Protein AF-A0A6L9Z4B5-F1 (afdb_monomer)

pLDDT: mean 79.28, std 18.19, range [43.88, 97.5]

Secondary structure (DSSP, 8-state):
---------------TT---HHHHTT--TT--HHHHHHHHHHHHHHH-GGG-

Structure (mmCIF, N/CA/C/O backbone):
data_AF-A0A6L9Z4B5-F1
#
_entry.id   AF-A0A6L9Z4B5-F1
#
loop_
_atom_site.group_PDB
_atom_site.id
_atom_site.type_symbol
_atom_site.label_atom_id
_atom_site.label_alt_id
_atom_site.label_comp_id
_atom_site.label_asym_id
_atom_site.label_entity_id
_atom_site.label_seq_id
_atom_site.pdbx_PDB_ins_code
_atom_site.Cartn_x
_atom_site.Cartn_y
_atom_site.Cartn_z
_atom_site.occupancy
_atom_site.B_iso_or_equiv
_atom_site.auth_seq_id
_atom_site.auth_comp_id
_atom_site.auth_asym_id
_ato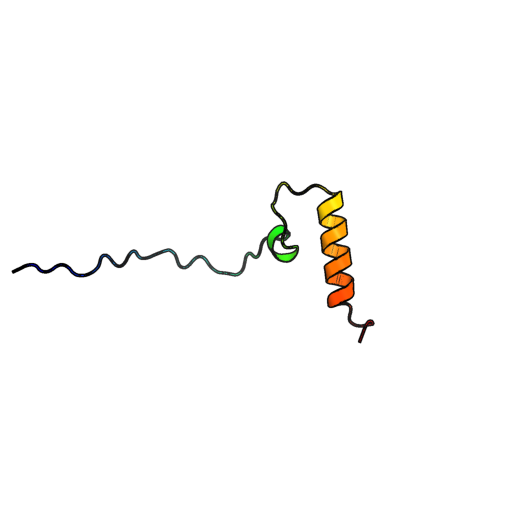m_site.auth_atom_id
_atom_site.pdbx_PDB_model_num
ATOM 1 N N . MET A 1 1 ? -45.870 -26.078 -19.658 1.00 43.88 1 MET A N 1
ATOM 2 C CA . MET A 1 1 ? -44.484 -26.296 -20.127 1.00 43.88 1 MET A CA 1
ATOM 3 C C . MET A 1 1 ? -43.698 -25.034 -19.831 1.00 43.88 1 MET A C 1
ATOM 5 O O . MET A 1 1 ? -44.026 -23.986 -20.367 1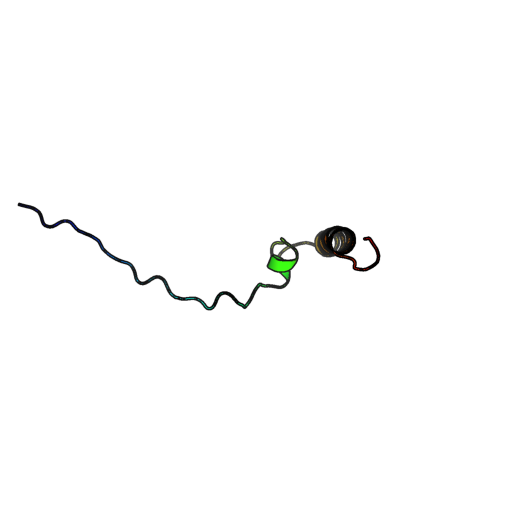.00 43.88 1 MET A O 1
ATOM 9 N N . ALA A 1 2 ? -42.792 -25.126 -18.861 1.00 44.78 2 ALA A N 1
ATOM 10 C CA . ALA A 1 2 ? -42.070 -24.008 -18.269 1.00 44.78 2 ALA A CA 1
ATOM 11 C C . ALA A 1 2 ? -41.052 -23.405 -19.244 1.00 44.78 2 ALA A C 1
ATOM 13 O O . ALA A 1 2 ? -40.319 -24.134 -19.909 1.00 44.78 2 ALA A O 1
ATOM 14 N N . GLN A 1 3 ? -40.984 -22.078 -19.283 1.00 53.38 3 GLN A N 1
ATOM 15 C CA . GLN A 1 3 ? -39.850 -21.350 -19.842 1.00 53.38 3 GLN A CA 1
ATOM 16 C C . GLN A 1 3 ? -39.086 -20.712 -18.680 1.00 53.38 3 GLN A C 1
ATOM 18 O O . GLN A 1 3 ? -39.112 -19.506 -18.464 1.00 53.38 3 GLN A O 1
ATOM 23 N N . ASP A 1 4 ? -38.420 -21.564 -17.904 1.00 58.53 4 ASP A N 1
ATOM 24 C CA . ASP A 1 4 ? -37.250 -21.170 -17.131 1.00 58.53 4 ASP A CA 1
ATOM 25 C C . ASP A 1 4 ? -36.105 -20.986 -18.115 1.00 58.53 4 ASP A C 1
ATOM 27 O O . ASP A 1 4 ? -35.668 -21.968 -18.719 1.00 58.53 4 ASP A O 1
ATOM 31 N N . ARG A 1 5 ? -35.607 -19.754 -18.279 1.00 57.69 5 ARG A N 1
ATOM 32 C CA . ARG A 1 5 ? -34.203 -19.524 -18.644 1.00 57.69 5 ARG A CA 1
ATOM 33 C C . ARG A 1 5 ? -33.767 -18.063 -18.492 1.00 57.69 5 ARG A C 1
ATOM 35 O O . ARG A 1 5 ? -33.935 -17.224 -19.362 1.00 57.69 5 ARG A O 1
ATOM 42 N N . VAL A 1 6 ? -33.056 -17.882 -17.381 1.00 59.53 6 VAL A N 1
ATOM 43 C CA . VAL A 1 6 ? -31.849 -17.061 -17.200 1.00 59.53 6 VAL A CA 1
ATOM 44 C C . VAL A 1 6 ? -32.032 -15.547 -17.068 1.00 59.53 6 VAL A C 1
ATOM 46 O O . VAL A 1 6 ? -31.865 -14.765 -17.997 1.00 59.53 6 VAL A O 1
ATOM 49 N N . ARG A 1 7 ? -32.199 -15.139 -15.806 1.00 60.78 7 ARG A N 1
ATOM 50 C CA . ARG A 1 7 ? -31.808 -13.827 -15.278 1.00 60.78 7 ARG A CA 1
ATOM 51 C C . ARG A 1 7 ? -30.308 -13.589 -15.513 1.00 60.78 7 ARG A C 1
ATOM 53 O O . ARG A 1 7 ? -29.479 -14.026 -14.717 1.00 60.78 7 ARG A O 1
ATOM 60 N N . GLN A 1 8 ? -29.943 -12.901 -16.590 1.00 58.50 8 GLN A N 1
ATOM 61 C CA . GLN A 1 8 ? -28.581 -12.390 -16.778 1.00 58.50 8 GLN A CA 1
ATOM 62 C C . GLN A 1 8 ? -28.491 -11.011 -16.115 1.00 58.50 8 GLN A C 1
ATOM 64 O O . GLN A 1 8 ? -28.826 -9.981 -16.691 1.00 58.50 8 GLN A O 1
ATOM 69 N N . ASN A 1 9 ? -28.091 -11.040 -14.845 1.00 58.97 9 ASN A N 1
ATOM 70 C CA . ASN A 1 9 ? -27.730 -9.888 -14.033 1.00 58.97 9 ASN A CA 1
ATOM 71 C C . ASN A 1 9 ? -26.570 -9.143 -14.717 1.00 58.97 9 ASN A C 1
ATOM 73 O O . ASN A 1 9 ? -25.457 -9.674 -14.772 1.00 58.97 9 ASN A O 1
ATOM 77 N N . ILE A 1 10 ? -26.829 -7.941 -15.239 1.00 63.38 10 ILE A N 1
ATOM 78 C CA . ILE A 1 10 ? -25.807 -7.024 -15.759 1.00 63.38 10 ILE A CA 1
ATOM 79 C C . ILE A 1 10 ? -24.996 -6.552 -14.551 1.00 63.38 10 ILE A C 1
ATOM 81 O O . ILE A 1 10 ? -25.268 -5.521 -13.944 1.00 63.38 10 ILE A O 1
ATOM 85 N N . ARG A 1 11 ? -24.030 -7.371 -14.135 1.00 60.41 11 ARG A N 1
ATOM 86 C CA . ARG A 1 11 ? -23.026 -6.975 -13.156 1.00 60.41 11 ARG A CA 1
ATOM 87 C C . ARG A 1 11 ? -22.141 -5.938 -13.832 1.00 60.41 11 ARG A C 1
ATOM 89 O O . ARG A 1 11 ? -21.477 -6.252 -14.817 1.00 60.41 11 ARG A O 1
ATOM 96 N N . ASN A 1 12 ? -22.231 -4.713 -13.315 1.00 61.50 12 ASN A N 1
ATOM 97 C CA . ASN A 1 12 ? -21.297 -3.606 -13.477 1.00 61.50 12 ASN A CA 1
ATOM 98 C C . ASN A 1 12 ? -19.965 -4.033 -14.111 1.00 61.50 12 ASN A C 1
ATOM 100 O O . ASN A 1 12 ? -19.196 -4.794 -13.523 1.00 61.50 12 ASN A O 1
ATOM 104 N N . ARG A 1 13 ? -19.659 -3.472 -15.282 1.00 59.00 13 ARG A N 1
ATOM 105 C CA . ARG A 1 13 ? -18.273 -3.337 -15.737 1.00 59.00 13 ARG A CA 1
ATOM 106 C C . ARG A 1 13 ? -17.622 -2.283 -14.842 1.00 59.00 13 ARG A C 1
ATOM 108 O O . ARG A 1 13 ? -17.574 -1.117 -15.214 1.00 59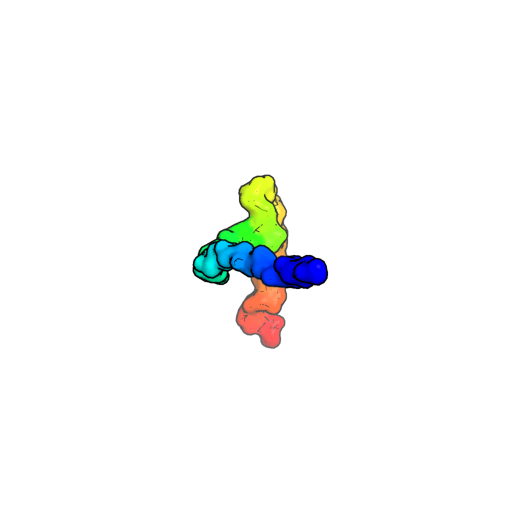.00 13 ARG A O 1
ATOM 115 N N . GLU A 1 14 ? -17.192 -2.669 -13.646 1.00 57.78 14 GLU A N 1
ATOM 116 C CA . GLU A 1 14 ? -16.296 -1.820 -12.863 1.00 57.78 14 GLU A CA 1
ATOM 117 C C . GLU A 1 14 ? -14.929 -1.872 -13.540 1.00 57.78 14 GLU A C 1
ATOM 119 O O . GLU A 1 14 ? -14.342 -2.937 -13.734 1.00 5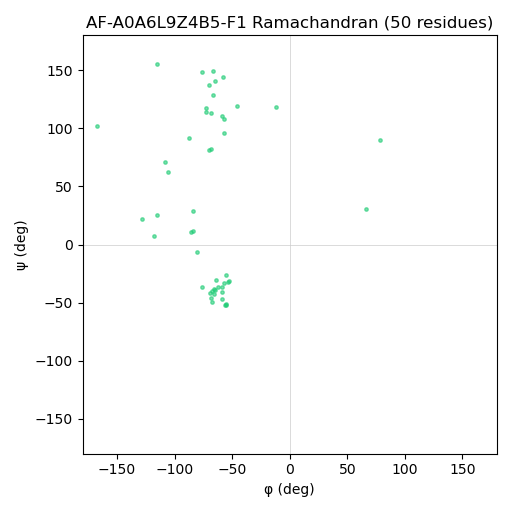7.78 14 GLU A O 1
ATOM 124 N N . SER A 1 15 ? -14.484 -0.714 -14.012 1.00 56.81 15 SER A N 1
ATOM 125 C CA . SER A 1 15 ? -13.177 -0.489 -14.616 1.00 56.81 15 SER A CA 1
ATOM 126 C C . SER A 1 15 ? -12.080 -1.142 -13.757 1.00 56.81 15 SER A C 1
ATOM 128 O O . SER A 1 15 ? -11.912 -0.740 -12.608 1.00 56.81 15 SER A O 1
ATOM 130 N N . PRO A 1 16 ? -11.297 -2.113 -14.261 1.00 55.59 16 PRO A N 1
ATOM 131 C CA . PRO A 1 16 ? -10.460 -2.962 -13.410 1.00 55.59 16 PRO A CA 1
ATOM 132 C C . PRO A 1 16 ? -9.105 -2.323 -13.058 1.00 55.59 16 PRO A C 1
ATOM 134 O O . PRO A 1 16 ? -8.123 -3.034 -12.897 1.00 55.59 16 PRO A O 1
ATOM 137 N N . ASN A 1 17 ? -9.015 -0.991 -12.991 1.00 57.75 17 ASN A N 1
ATOM 138 C CA . ASN A 1 17 ? -7.725 -0.288 -12.969 1.00 57.75 17 ASN A CA 1
ATOM 139 C C . ASN A 1 17 ? -7.556 0.730 -11.837 1.00 57.75 17 ASN A C 1
ATOM 141 O O . ASN A 1 17 ? -6.692 1.599 -11.912 1.00 57.75 17 ASN A O 1
ATOM 145 N N . SER A 1 18 ? -8.318 0.602 -10.757 1.00 57.22 18 SER A N 1
ATOM 146 C CA . SER A 1 18 ? -7.918 1.179 -9.473 1.00 57.22 18 SER A CA 1
ATOM 147 C C . SER A 1 18 ? -7.459 0.058 -8.552 1.00 57.22 18 SER A C 1
ATOM 149 O O . SER A 1 18 ? -8.095 -0.183 -7.529 1.00 57.22 18 SER A O 1
ATOM 151 N N . THR A 1 19 ? -6.394 -0.663 -8.928 1.00 69.56 19 THR A N 1
ATOM 152 C CA . THR A 1 19 ? -5.747 -1.598 -8.003 1.00 69.56 19 THR A CA 1
ATOM 153 C C . THR A 1 19 ? -5.334 -0.781 -6.792 1.00 69.56 19 THR A C 1
ATOM 155 O O . THR A 1 19 ? -4.454 0.082 -6.880 1.00 69.56 19 THR A O 1
ATOM 158 N N . SER A 1 20 ? -6.029 -0.976 -5.680 1.00 85.25 20 SER A N 1
ATOM 159 C CA . SER A 1 20 ? -5.747 -0.231 -4.463 1.00 85.25 20 SER A CA 1
ATOM 160 C C . SER A 1 20 ? -4.289 -0.481 -4.080 1.00 85.25 20 SER A C 1
ATOM 162 O O . SER A 1 20 ? -3.783 -1.590 -4.247 1.00 85.25 20 SER A O 1
ATOM 164 N N . TYR A 1 21 ? -3.580 0.516 -3.543 1.00 91.44 21 TYR A N 1
ATOM 165 C CA . TYR A 1 21 ? -2.186 0.323 -3.109 1.00 91.44 21 TYR A CA 1
ATOM 166 C C . TYR A 1 21 ? -2.041 -0.866 -2.150 1.00 91.44 21 TYR A C 1
ATOM 168 O O . TYR A 1 21 ? -1.033 -1.573 -2.152 1.00 91.44 21 TYR A O 1
ATOM 176 N N . TYR A 1 22 ? -3.085 -1.110 -1.360 1.00 93.12 22 TYR A N 1
ATOM 177 C CA . TYR A 1 22 ? -3.179 -2.260 -0.479 1.00 93.12 22 TYR A CA 1
ATOM 178 C C . TYR A 1 22 ? -3.297 -3.576 -1.256 1.00 93.12 22 TYR A C 1
ATOM 180 O O . TYR A 1 22 ? -2.606 -4.525 -0.911 1.00 93.12 22 TYR A O 1
ATOM 188 N N . GLU A 1 23 ? -4.059 -3.625 -2.349 1.00 92.44 23 GLU A N 1
ATOM 189 C CA . GLU A 1 23 ? -4.156 -4.802 -3.224 1.00 92.44 23 GLU A CA 1
ATOM 190 C C . GLU A 1 23 ? -2.834 -5.104 -3.938 1.00 92.44 23 GLU A C 1
ATOM 192 O O . GLU A 1 23 ? -2.445 -6.267 -4.011 1.00 92.44 23 GLU A O 1
ATOM 197 N N . ILE A 1 24 ? -2.093 -4.077 -4.379 1.00 92.94 24 ILE A N 1
ATOM 198 C CA . ILE A 1 24 ? -0.745 -4.245 -4.959 1.00 92.94 24 ILE A CA 1
ATOM 199 C C . ILE A 1 24 ? 0.194 -4.918 -3.950 1.00 92.94 24 ILE A C 1
ATOM 201 O O . ILE A 1 24 ? 0.984 -5.794 -4.305 1.00 92.94 24 ILE A O 1
ATOM 205 N N . LEU A 1 25 ? 0.099 -4.526 -2.678 1.00 93.88 25 LEU A N 1
ATOM 206 C CA . LEU A 1 25 ? 0.867 -5.131 -1.591 1.00 93.88 25 LEU A CA 1
ATOM 207 C C . LEU A 1 25 ? 0.270 -6.457 -1.081 1.00 93.88 25 LEU A C 1
ATOM 209 O O . LEU A 1 25 ? 0.896 -7.103 -0.241 1.00 93.88 25 LEU A O 1
ATOM 213 N N . GLY A 1 26 ? -0.914 -6.865 -1.550 1.00 92.81 26 GLY A N 1
ATOM 214 C CA . GLY A 1 26 ? -1.638 -8.041 -1.056 1.00 92.81 26 GLY A CA 1
ATOM 215 C C . GLY A 1 26 ? -2.125 -7.902 0.392 1.00 92.81 26 GLY A C 1
ATOM 216 O O . GLY A 1 26 ? -2.173 -8.883 1.133 1.00 92.81 26 GLY A O 1
ATOM 217 N N . LEU A 1 27 ? -2.432 -6.681 0.826 1.00 94.25 27 LEU A N 1
ATOM 218 C CA . LEU A 1 27 ? -2.827 -6.332 2.186 1.00 94.25 27 LEU A CA 1
ATOM 219 C C . LEU A 1 27 ? -4.265 -5.814 2.244 1.00 94.25 27 LEU A C 1
ATOM 221 O O . LEU A 1 27 ? -4.796 -5.253 1.292 1.00 94.25 27 LEU A O 1
ATOM 225 N N . HIS A 1 28 ? -4.880 -5.956 3.416 1.00 93.19 28 HIS A N 1
ATOM 226 C CA . HIS A 1 28 ? -6.135 -5.282 3.734 1.00 93.19 28 HIS A CA 1
ATOM 227 C C . HIS A 1 28 ? -5.872 -3.793 4.051 1.00 93.19 28 HIS A C 1
ATOM 229 O O . HIS A 1 28 ? -4.833 -3.490 4.644 1.00 93.19 28 HIS A O 1
ATOM 235 N N . PRO A 1 29 ? -6.800 -2.860 3.766 1.00 91.00 29 PRO A N 1
ATOM 236 C CA . PRO A 1 29 ? -6.652 -1.444 4.129 1.00 91.00 29 PRO A CA 1
ATOM 237 C C . PRO A 1 29 ? -6.404 -1.190 5.626 1.00 91.00 29 PRO A C 1
ATOM 239 O O . PRO A 1 29 ? -5.756 -0.217 5.996 1.00 91.00 29 PRO A O 1
ATOM 242 N N . SER A 1 30 ? -6.864 -2.093 6.498 1.00 93.69 30 SER A N 1
ATOM 243 C CA . SER A 1 30 ? -6.610 -2.052 7.952 1.00 93.69 30 SER A CA 1
ATOM 244 C C . SER A 1 30 ? -5.273 -2.683 8.376 1.00 93.69 30 SER A C 1
ATOM 246 O O . SER A 1 30 ? -5.073 -2.961 9.559 1.00 93.69 30 SER A O 1
ATOM 248 N N . ALA A 1 31 ? -4.368 -2.980 7.440 1.00 94.56 31 ALA A N 1
ATOM 249 C CA . ALA A 1 31 ? -3.080 -3.584 7.755 1.00 94.56 31 ALA A CA 1
ATOM 250 C C . ALA A 1 31 ? -2.198 -2.648 8.598 1.00 94.56 31 ALA A C 1
ATOM 252 O O . ALA A 1 31 ? -2.102 -1.445 8.362 1.00 94.56 31 ALA A O 1
ATOM 253 N N . SER A 1 32 ? -1.490 -3.232 9.566 1.00 96.88 32 SER A N 1
ATOM 254 C CA . SER A 1 32 ? -0.553 -2.494 10.414 1.00 96.88 32 SER A CA 1
ATOM 255 C C . SER A 1 32 ? 0.655 -1.979 9.611 1.00 96.88 32 SER A C 1
ATOM 257 O O . SER A 1 32 ? 1.125 -2.673 8.700 1.00 96.88 32 SER A O 1
ATOM 259 N N . PRO A 1 33 ? 1.264 -0.838 9.992 1.00 95.88 33 PRO A N 1
ATOM 260 C CA . PRO A 1 33 ? 2.478 -0.327 9.350 1.00 95.88 33 PRO A CA 1
ATOM 261 C C . PRO A 1 33 ? 3.630 -1.343 9.264 1.00 95.88 33 PRO A C 1
ATOM 263 O O . PRO A 1 33 ? 4.420 -1.314 8.320 1.00 95.88 33 PRO A O 1
ATOM 266 N N . ILE A 1 34 ? 3.740 -2.265 10.231 1.00 97.50 34 ILE A N 1
ATOM 267 C CA . ILE A 1 34 ? 4.743 -3.343 10.193 1.00 97.50 34 ILE A CA 1
ATOM 268 C C . ILE A 1 34 ? 4.493 -4.310 9.024 1.00 97.50 34 ILE A C 1
ATOM 270 O O . ILE A 1 34 ? 5.446 -4.733 8.369 1.00 97.50 34 ILE A O 1
ATOM 274 N N . ALA A 1 35 ? 3.227 -4.634 8.740 1.00 95.94 35 ALA A N 1
ATOM 275 C CA . ALA A 1 35 ? 2.831 -5.548 7.674 1.00 95.94 35 ALA A CA 1
ATOM 276 C C . ALA A 1 35 ? 3.103 -4.927 6.301 1.00 95.94 35 ALA A C 1
ATOM 278 O O . ALA A 1 35 ? 3.691 -5.587 5.448 1.00 95.94 35 ALA A O 1
ATOM 279 N N . ILE A 1 36 ? 2.808 -3.632 6.143 1.00 96.00 36 ILE A N 1
ATOM 280 C CA . ILE A 1 36 ? 3.124 -2.853 4.936 1.00 96.00 36 ILE A CA 1
ATOM 281 C C .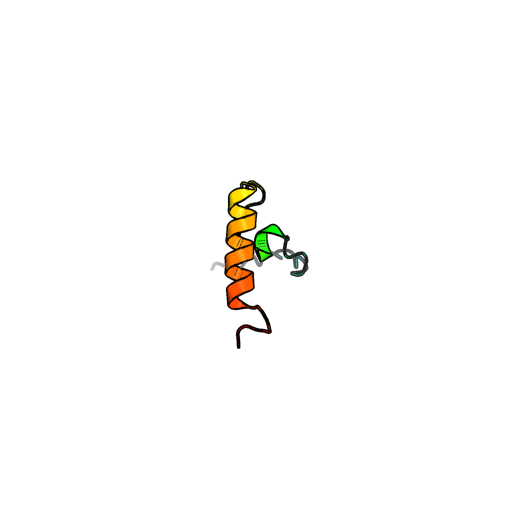 ILE A 1 36 ? 4.623 -2.924 4.624 1.00 96.00 36 ILE A C 1
ATOM 283 O O . ILE A 1 36 ? 5.019 -3.314 3.526 1.00 96.00 36 ILE A O 1
ATOM 287 N N . ARG A 1 37 ? 5.481 -2.638 5.614 1.00 96.56 37 ARG A N 1
ATOM 288 C CA . ARG A 1 37 ? 6.941 -2.700 5.428 1.00 96.56 37 ARG A CA 1
ATOM 289 C C . ARG A 1 37 ? 7.436 -4.106 5.090 1.00 96.56 37 ARG A C 1
ATOM 291 O O . ARG A 1 37 ? 8.385 -4.244 4.322 1.00 96.56 37 ARG A O 1
ATOM 298 N N . ARG A 1 38 ? 6.837 -5.145 5.678 1.00 96.94 38 ARG A N 1
ATOM 299 C CA . ARG A 1 38 ? 7.198 -6.543 5.397 1.00 96.94 38 ARG A CA 1
ATOM 300 C C . ARG A 1 38 ? 6.816 -6.946 3.974 1.00 96.94 38 ARG A C 1
ATOM 302 O O . ARG A 1 38 ? 7.683 -7.450 3.265 1.00 96.94 38 ARG A O 1
ATOM 309 N N . ALA A 1 39 ? 5.577 -6.677 3.562 1.00 96.69 39 ALA A N 1
ATOM 310 C CA . ALA A 1 39 ? 5.083 -6.976 2.219 1.00 96.69 39 ALA A CA 1
ATOM 311 C C . ALA A 1 39 ? 5.928 -6.273 1.150 1.00 96.69 39 ALA A C 1
ATOM 313 O O . ALA A 1 39 ? 6.420 -6.921 0.228 1.00 96.69 39 ALA A O 1
ATOM 314 N N . TYR A 1 40 ? 6.213 -4.981 1.348 1.00 95.88 40 TYR A N 1
ATOM 315 C CA . TYR A 1 40 ? 7.087 -4.226 0.453 1.00 95.88 40 TYR A CA 1
ATOM 316 C C . TYR A 1 40 ? 8.466 -4.880 0.315 1.00 95.88 40 TYR A C 1
ATOM 318 O O . TYR A 1 40 ? 8.881 -5.193 -0.792 1.00 95.88 40 TYR A O 1
ATOM 326 N N . ARG A 1 41 ? 9.153 -5.187 1.426 1.00 95.69 41 ARG A N 1
ATOM 327 C CA . ARG A 1 41 ? 10.488 -5.817 1.383 1.00 95.69 41 ARG A CA 1
ATOM 328 C C . ARG A 1 41 ? 10.495 -7.160 0.649 1.00 95.69 41 ARG A C 1
ATOM 330 O O . ARG A 1 41 ? 11.483 -7.477 -0.008 1.00 95.69 41 ARG A O 1
ATOM 337 N N . GLN A 1 42 ? 9.436 -7.957 0.785 1.00 94.69 42 GLN A N 1
ATOM 338 C CA . GLN A 1 42 ? 9.309 -9.239 0.087 1.00 94.69 42 GLN A CA 1
ATOM 339 C C . GLN A 1 42 ? 9.127 -9.044 -1.421 1.00 94.69 42 GLN A C 1
ATOM 341 O O . GLN A 1 42 ? 9.809 -9.703 -2.203 1.00 94.69 42 GLN A O 1
ATOM 346 N N . LEU A 1 43 ? 8.249 -8.120 -1.820 1.00 94.62 43 LEU A N 1
ATOM 347 C CA . LEU A 1 43 ? 8.011 -7.795 -3.226 1.00 94.62 43 LEU A CA 1
ATOM 348 C C . LEU A 1 43 ? 9.241 -7.158 -3.869 1.00 94.62 43 LEU A C 1
ATOM 350 O O . LEU A 1 43 ? 9.618 -7.567 -4.962 1.00 94.62 43 LEU A O 1
ATOM 354 N N . S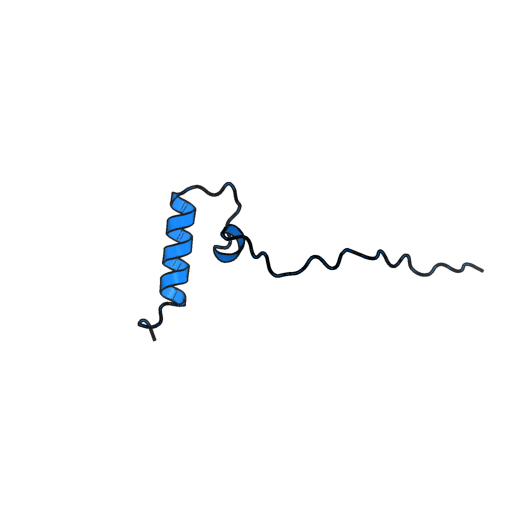ER A 1 44 ? 9.919 -6.240 -3.173 1.00 94.19 44 SER A N 1
ATOM 355 C CA . SER A 1 44 ? 11.172 -5.654 -3.645 1.00 94.19 44 SER A CA 1
ATOM 356 C C . SER A 1 44 ? 12.184 -6.748 -3.950 1.00 94.19 44 SER A C 1
ATOM 358 O O . SER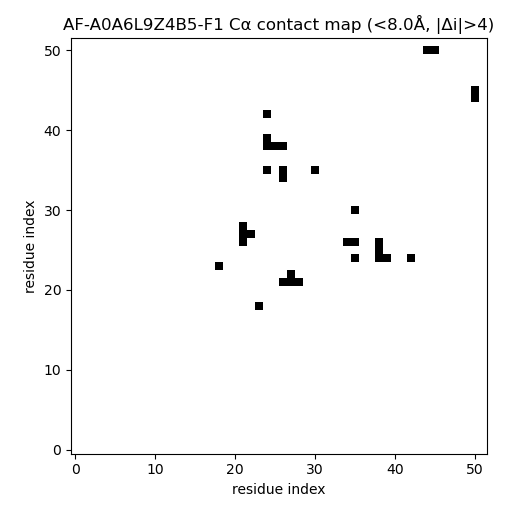 A 1 44 ? 12.650 -6.808 -5.069 1.00 94.19 44 SER A O 1
ATOM 360 N N . LYS A 1 45 ? 12.455 -7.687 -3.034 1.00 92.19 45 LYS A N 1
ATOM 361 C CA . LYS A 1 45 ? 13.401 -8.786 -3.313 1.00 92.19 45 LYS A CA 1
ATOM 362 C C . LYS A 1 45 ? 13.029 -9.632 -4.533 1.00 92.19 45 LYS A C 1
ATOM 364 O O . LYS A 1 45 ? 13.918 -10.157 -5.185 1.00 92.19 45 LYS A O 1
ATOM 369 N N . ARG A 1 46 ? 11.733 -9.805 -4.807 1.00 92.50 46 ARG A N 1
ATOM 370 C 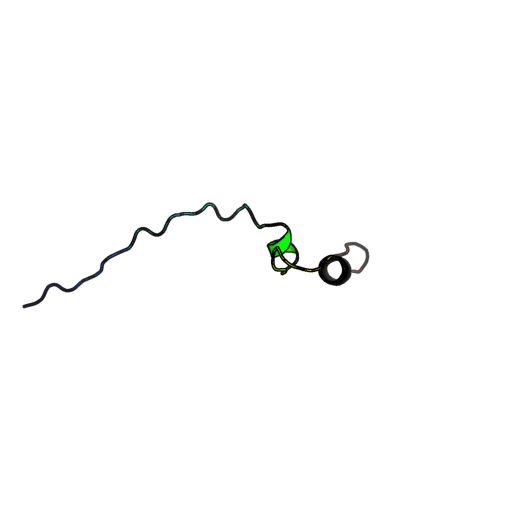CA . ARG A 1 46 ? 11.247 -10.607 -5.937 1.00 92.50 46 ARG A CA 1
ATOM 371 C C . ARG A 1 46 ? 11.389 -9.882 -7.275 1.00 92.50 46 ARG A C 1
ATOM 373 O O . ARG A 1 46 ? 11.625 -10.536 -8.281 1.00 92.50 46 ARG A O 1
ATOM 380 N N . TYR A 1 47 ? 11.189 -8.568 -7.283 1.00 93.69 47 TYR A N 1
ATOM 381 C CA . TYR A 1 47 ? 11.063 -7.774 -8.507 1.00 93.69 47 TYR A CA 1
ATOM 382 C C . TYR A 1 47 ? 12.155 -6.708 -8.666 1.00 93.69 47 TYR A C 1
ATOM 384 O O . TYR A 1 47 ? 12.055 -5.867 -9.555 1.00 93.69 47 TYR A O 1
ATOM 392 N N . HIS A 1 48 ? 13.170 -6.689 -7.799 1.00 94.00 48 HIS A N 1
ATOM 393 C CA . HIS A 1 48 ? 14.251 -5.718 -7.895 1.00 94.00 48 HIS A CA 1
ATOM 394 C C . HIS A 1 48 ? 15.061 -5.982 -9.173 1.00 94.00 48 HIS A C 1
ATOM 396 O O . HIS A 1 48 ? 15.504 -7.113 -9.381 1.00 94.00 48 HIS A O 1
ATOM 402 N N . PRO A 1 49 ? 15.286 -4.960 -10.015 1.00 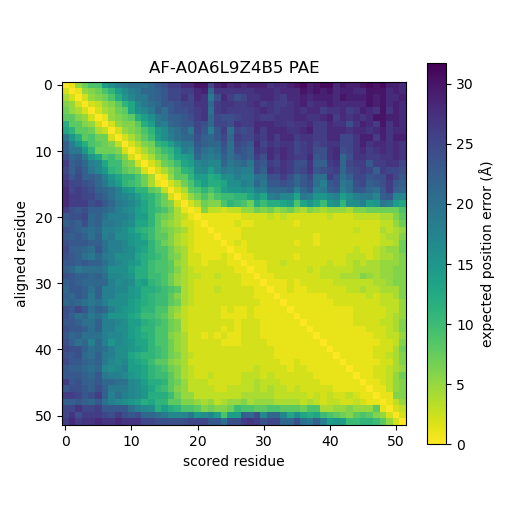92.50 49 PRO A N 1
ATOM 403 C CA . PRO A 1 49 ? 15.969 -5.135 -11.296 1.00 92.50 49 PRO A CA 1
ATOM 404 C C . PRO A 1 49 ? 17.428 -5.585 -11.131 1.00 92.50 49 PRO A C 1
ATOM 406 O O . PRO A 1 49 ? 17.915 -6.357 -11.945 1.00 92.50 49 PRO A O 1
ATOM 409 N N . ASP A 1 50 ? 18.090 -5.190 -10.037 1.00 89.25 50 ASP A N 1
ATOM 410 C CA . ASP A 1 50 ? 19.494 -5.553 -9.761 1.00 89.25 50 ASP A CA 1
ATOM 411 C C . ASP A 1 50 ? 19.665 -6.918 -9.062 1.00 89.25 50 ASP A C 1
ATOM 413 O O . ASP A 1 50 ? 20.725 -7.209 -8.516 1.00 89.25 50 ASP A O 1
ATOM 417 N N . THR A 1 51 ? 18.611 -7.735 -8.963 1.00 63.97 51 THR A N 1
ATOM 418 C CA . THR A 1 51 ? 18.675 -9.078 -8.343 1.00 63.97 51 THR A CA 1
ATOM 419 C C . THR A 1 51 ? 18.396 -10.204 -9.351 1.00 63.97 51 THR A C 1
ATOM 421 O O . THR A 1 51 ? 17.961 -11.283 -8.952 1.00 63.97 51 THR A O 1
ATOM 424 N N . THR A 1 52 ? 18.650 -9.947 -10.643 1.00 53.19 52 THR A N 1
ATOM 425 C CA . THR A 1 52 ? 18.755 -10.944 -11.731 1.00 53.19 52 THR A CA 1
ATOM 426 C C . THR A 1 52 ? 20.215 -11.251 -12.035 1.00 53.19 52 THR A C 1
ATOM 428 O O . THR A 1 52 ? 21.017 -10.291 -12.040 1.00 53.19 52 THR A O 1
#

Foldseek 3Di:
DDPDDDDPPPPDPPPPPCCDPCNVLPHDPPDDPVSSVVSVVVVCCVPPPVND

Solvent-accessible surface area (backbone atoms only — not comparable to full-atom values): 3641 Å² total; per-residue (Å²): 137,86,84,85,80,78,91,79,76,85,71,75,87,68,76,90,76,74,73,44,76,36,56,76,56,73,43,60,89,86,56,52,74,69,53,54,56,51,39,50,55,54,50,44,72,75,67,41,82,90,75,116

Nearest PDB structures (foldseek):
  4j80-assembly2_D  TM=9.362E-01  e=7.915E-02  Thermus thermophilus HB8
  2m6y-assembly1_A  TM=7.103E-01  e=1.235E-01  Homo sapiens
  2ctq-assembly1_A  TM=5.890E-01  e=1.660E+00  Homo sapiens

Sequence (52 aa):
MAQDRVRQNIRNRESPNSTSYYEILGLHPSASPIAIRRAYRQLSKRYHPDTT

Mean predicted aligned error: 12.12 Å

Radius of gyration: 20.25 Å; Cα contacts (8 Å, |Δi|>4): 16; chains: 1; bounding box: 64×28×30 Å